Protein AF-A0A6G1RT31-F1 (afdb_monomer)

Foldseek 3Di:
DDCPPPQQFWFAKPVLAIDSDVVRQVVCCVVVVHPIDTPGGDHGPDPPPPVDPPDDPQCQPPQQQDDPVLDDGRPYPPPNTRQHQQLQPVQFAPDRGARPVQCAGHGDPQFDDRRSPHGDPPFPDSNDTDD

Structure (mmCIF, N/CA/C/O backbone):
data_AF-A0A6G1RT31-F1
#
_entry.id   AF-A0A6G1RT31-F1
#
loop_
_atom_site.group_PDB
_atom_site.id
_atom_site.type_symbol
_atom_site.label_atom_id
_atom_site.label_alt_id
_atom_site.label_comp_id
_atom_site.label_asym_id
_atom_site.label_entity_id
_atom_site.label_seq_id
_atom_site.pdbx_PDB_ins_code
_atom_site.Cartn_x
_atom_site.Cartn_y
_atom_site.Cartn_z
_atom_site.occupancy
_atom_site.B_iso_or_equiv
_atom_site.auth_seq_id
_atom_site.auth_comp_id
_atom_site.auth_asym_id
_atom_site.auth_atom_id
_atom_site.pdbx_PDB_model_num
ATOM 1 N N . PHE A 1 1 ? -15.216 -11.872 43.924 1.00 73.00 1 PHE A N 1
ATOM 2 C CA . PHE A 1 1 ? -16.205 -11.077 43.168 1.00 73.00 1 PHE A CA 1
ATOM 3 C C . PHE A 1 1 ? -16.145 -11.542 41.717 1.00 73.00 1 PHE A C 1
ATOM 5 O O . PHE A 1 1 ? -15.080 -11.439 41.122 1.00 73.00 1 PHE A O 1
ATOM 12 N N . THR A 1 2 ? -17.202 -12.152 41.177 1.00 80.31 2 THR A N 1
ATOM 13 C CA . THR A 1 2 ? -17.215 -12.710 39.810 1.00 80.31 2 THR A CA 1
ATOM 14 C C . THR A 1 2 ? -18.347 -12.086 39.003 1.00 80.31 2 THR A C 1
ATOM 16 O O . THR A 1 2 ? -19.475 -11.996 39.474 1.00 80.31 2 THR A O 1
ATOM 19 N N . CYS A 1 3 ? -18.052 -11.659 37.776 1.00 85.44 3 CYS A N 1
ATOM 20 C CA . CYS A 1 3 ? -19.005 -10.949 36.916 1.00 85.44 3 CYS A CA 1
ATOM 21 C C . CYS A 1 3 ? -19.676 -11.854 35.868 1.00 85.44 3 CYS A C 1
ATOM 23 O O . CYS A 1 3 ? -20.333 -11.360 34.957 1.00 85.44 3 CYS A O 1
ATOM 25 N N . LEU A 1 4 ? -19.537 -13.181 36.003 1.00 81.25 4 LEU A N 1
ATOM 26 C CA . LEU A 1 4 ? -20.050 -14.181 35.054 1.00 81.25 4 LEU A CA 1
ATOM 27 C C . LEU A 1 4 ? -21.584 -14.215 34.964 1.00 81.25 4 LEU A C 1
ATOM 29 O O . LEU A 1 4 ? -22.120 -14.526 33.908 1.00 81.25 4 LEU A O 1
ATOM 33 N N . ALA A 1 5 ? -22.281 -13.886 36.054 1.00 84.88 5 ALA A N 1
ATOM 34 C CA . ALA A 1 5 ? -23.744 -13.838 36.103 1.00 84.88 5 ALA A CA 1
ATOM 35 C C . ALA A 1 5 ? -24.324 -12.467 35.696 1.00 84.88 5 ALA A C 1
ATOM 37 O O . ALA A 1 5 ? -25.540 -12.290 35.701 1.00 84.88 5 ALA A O 1
ATOM 38 N N . VAL A 1 6 ? -23.473 -11.484 35.374 1.00 86.81 6 VAL A N 1
ATOM 39 C CA . VAL A 1 6 ? -23.907 -10.130 35.012 1.00 86.81 6 VAL A CA 1
ATOM 40 C C . VAL A 1 6 ? -24.105 -10.045 33.494 1.00 86.81 6 VAL A C 1
ATOM 42 O O . VAL A 1 6 ? -23.198 -10.433 32.748 1.00 86.81 6 VAL A O 1
ATOM 45 N N . PRO A 1 7 ? -25.249 -9.517 33.010 1.00 87.25 7 PRO A N 1
ATOM 46 C CA . PRO A 1 7 ? -25.499 -9.326 31.584 1.00 87.25 7 PRO A CA 1
ATOM 47 C C . PRO A 1 7 ? -24.364 -8.570 30.883 1.00 87.25 7 PRO A C 1
ATOM 49 O O . PRO A 1 7 ? -23.789 -7.629 31.435 1.00 87.25 7 PRO A O 1
ATOM 52 N N . ARG A 1 8 ? -24.041 -8.983 29.652 1.00 87.69 8 ARG A N 1
ATOM 53 C CA . ARG A 1 8 ? -22.991 -8.377 28.817 1.00 87.69 8 ARG A CA 1
ATOM 54 C C . ARG A 1 8 ? -23.464 -7.059 28.199 1.00 87.69 8 ARG A C 1
ATOM 56 O O . ARG A 1 8 ? -23.673 -6.980 26.993 1.00 87.69 8 ARG A O 1
ATOM 63 N N . ASN A 1 9 ? -23.639 -6.046 29.040 1.00 92.69 9 ASN A N 1
ATOM 64 C CA . ASN A 1 9 ? -23.974 -4.691 28.619 1.00 92.69 9 ASN A CA 1
ATOM 65 C C . ASN A 1 9 ? -22.685 -3.865 28.536 1.00 92.69 9 ASN A C 1
ATOM 67 O O . ASN A 1 9 ? -22.225 -3.390 29.576 1.00 92.69 9 ASN A O 1
ATOM 71 N N . PRO A 1 10 ? -22.076 -3.721 27.346 1.00 92.25 10 PRO A N 1
ATOM 72 C CA . PRO A 1 10 ? -20.773 -3.090 27.215 1.00 92.25 10 PRO A CA 1
ATOM 73 C C . PRO A 1 10 ? -20.816 -1.627 27.652 1.00 92.25 10 PRO A C 1
ATOM 75 O O . PRO A 1 10 ? -21.781 -0.917 27.365 1.00 92.25 10 PRO A O 1
ATOM 78 N N . VAL A 1 11 ? -19.757 -1.181 28.321 1.00 93.69 11 VAL A N 1
ATOM 79 C CA . VAL A 1 11 ? -19.603 0.199 28.797 1.00 93.69 11 VAL A CA 1
ATOM 80 C C . VAL A 1 11 ? -18.212 0.728 28.478 1.00 93.69 11 VAL A C 1
ATOM 82 O O . VAL A 1 11 ? -17.227 -0.012 28.500 1.00 93.69 11 VAL A O 1
ATOM 85 N N . CYS A 1 12 ? -18.126 2.021 28.201 1.00 93.19 12 CYS A N 1
ATOM 86 C CA . CYS A 1 12 ? -16.878 2.722 27.976 1.00 93.19 12 CYS A CA 1
ATOM 87 C C . CYS A 1 12 ? -16.338 3.262 29.297 1.00 93.19 12 CYS A C 1
ATOM 89 O O . CYS A 1 12 ? -17.036 4.024 29.967 1.00 93.19 12 CYS A O 1
ATOM 91 N N . GLY A 1 13 ? -15.115 2.885 29.663 1.00 92.62 13 GLY A N 1
ATOM 92 C CA . GLY A 1 13 ? -14.406 3.439 30.809 1.00 92.62 13 GLY A CA 1
ATOM 93 C C . GLY A 1 13 ? -13.763 4.794 30.511 1.00 92.62 13 GLY A C 1
ATOM 94 O O . GLY A 1 13 ? -13.476 5.137 29.364 1.00 92.62 13 GLY A O 1
ATOM 95 N N . SER A 1 14 ? -13.495 5.553 31.570 1.00 91.75 14 SER A N 1
ATOM 96 C CA . SER A 1 14 ? -12.763 6.826 31.537 1.00 91.75 14 SER A CA 1
ATOM 97 C C . SER A 1 14 ? -11.315 6.703 31.065 1.00 91.75 14 SER A C 1
ATOM 99 O O . SER A 1 14 ? -10.690 7.696 30.707 1.00 91.75 14 SER A O 1
ATOM 101 N N . ASP A 1 15 ? -10.784 5.486 31.050 1.00 89.81 15 ASP A N 1
ATOM 102 C CA . ASP A 1 15 ? -9.485 5.121 30.496 1.00 89.81 15 ASP A CA 1
ATOM 103 C C . ASP A 1 15 ? -9.527 4.856 28.977 1.00 89.81 15 ASP A C 1
ATOM 105 O O . ASP A 1 15 ? -8.509 4.508 28.383 1.00 89.81 15 ASP A O 1
ATOM 109 N N . GLY A 1 16 ? -10.692 5.016 28.337 1.00 89.56 16 GLY A N 1
ATOM 110 C CA . GLY A 1 16 ? -10.886 4.745 26.913 1.00 89.56 16 GLY A CA 1
ATOM 111 C C . GLY A 1 16 ? -11.003 3.255 26.578 1.00 89.56 16 GLY A C 1
ATOM 112 O O . GLY A 1 16 ? -11.048 2.896 25.399 1.00 89.56 16 GLY A O 1
ATOM 113 N N . VAL A 1 17 ? -11.081 2.379 27.586 1.00 90.19 17 VAL A N 1
ATOM 114 C CA . VAL A 1 17 ? -11.226 0.931 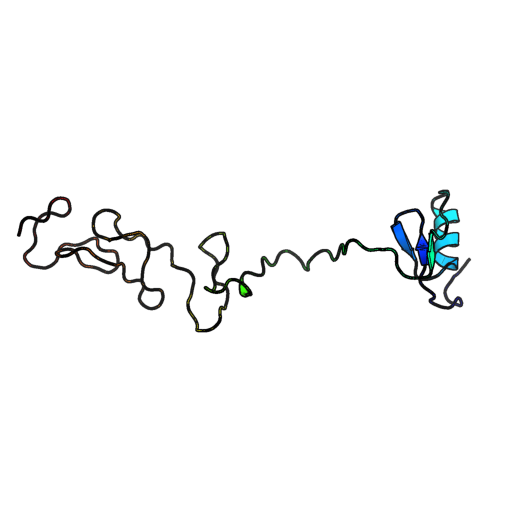27.410 1.00 90.19 17 VAL A CA 1
ATOM 115 C C . VAL A 1 17 ? -12.702 0.542 27.436 1.00 90.19 17 VAL A C 1
ATOM 117 O O . VAL A 1 17 ? -13.486 1.001 28.266 1.00 90.19 17 VAL A O 1
ATOM 120 N N . THR A 1 18 ? -13.100 -0.339 26.517 1.00 91.69 18 THR A N 1
ATOM 121 C CA . THR A 1 18 ? -14.446 -0.927 26.535 1.00 91.69 18 THR A CA 1
ATOM 122 C C . THR A 1 18 ? -14.469 -2.143 27.449 1.00 91.69 18 THR A C 1
ATOM 124 O O . THR A 1 18 ? -13.752 -3.113 27.213 1.00 91.69 18 THR A O 1
ATOM 127 N N . TYR A 1 19 ? -15.336 -2.118 28.455 1.00 90.88 19 TYR A N 1
ATOM 128 C CA . TYR A 1 19 ? -15.556 -3.221 29.382 1.00 90.88 19 TYR A CA 1
ATOM 129 C C . TYR A 1 19 ? -16.805 -4.007 28.994 1.00 90.88 19 TYR A C 1
ATOM 131 O O . TYR A 1 19 ? -17.820 -3.428 28.611 1.00 90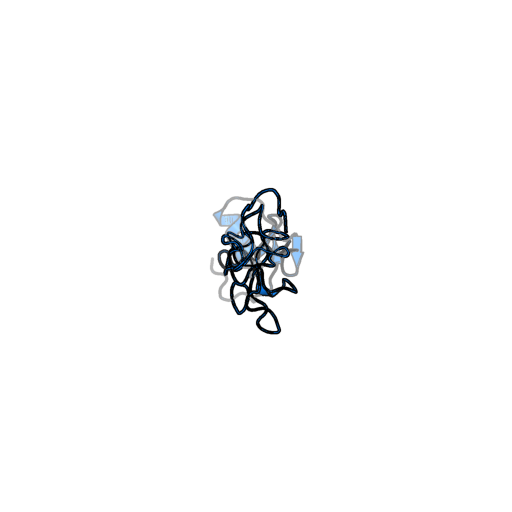.88 19 TYR A O 1
ATOM 139 N N . THR A 1 20 ? -16.752 -5.334 29.138 1.00 91.62 20 THR A N 1
ATOM 140 C CA . THR A 1 20 ? -17.856 -6.254 28.801 1.00 91.62 20 THR A CA 1
ATOM 141 C C . THR A 1 20 ? -19.144 -5.946 29.568 1.00 91.62 20 THR A C 1
ATOM 143 O O . THR A 1 20 ? -20.238 -6.185 29.057 1.00 91.62 20 THR A O 1
ATOM 146 N N . ASN A 1 21 ? -19.014 -5.454 30.802 1.00 90.94 21 ASN A N 1
ATOM 147 C CA . ASN A 1 21 ? -20.105 -4.955 31.629 1.00 90.94 21 ASN A CA 1
ATOM 148 C C . ASN A 1 21 ? -19.575 -4.044 32.750 1.00 90.94 21 ASN A C 1
ATOM 150 O O . ASN A 1 21 ? -18.374 -4.001 33.028 1.00 90.94 21 ASN A O 1
ATOM 154 N N . GLU A 1 22 ? -20.480 -3.333 33.428 1.00 92.12 22 GLU A N 1
ATOM 155 C CA . GLU A 1 22 ? -20.132 -2.443 34.546 1.00 92.12 22 GLU A CA 1
ATOM 156 C C . GLU A 1 22 ? -19.490 -3.188 35.735 1.00 92.12 22 GLU A C 1
ATOM 158 O O . GLU A 1 22 ? -18.691 -2.612 36.476 1.00 92.12 22 GLU A O 1
ATOM 163 N N . CYS A 1 23 ? -19.788 -4.481 35.914 1.00 93.00 23 CYS A N 1
ATOM 164 C CA . CYS A 1 23 ? -19.161 -5.290 36.960 1.00 93.00 23 CYS A CA 1
ATOM 165 C C . CYS A 1 23 ? -17.659 -5.476 36.700 1.00 93.00 23 CYS A C 1
ATOM 167 O O . CYS A 1 23 ? -16.864 -5.271 37.616 1.00 93.00 23 CYS A O 1
ATOM 169 N N . GLU A 1 24 ? -17.255 -5.796 35.466 1.00 93.44 24 GLU A N 1
ATOM 170 C CA . GLU A 1 24 ? -15.841 -5.932 35.080 1.00 93.44 24 GLU A CA 1
ATOM 171 C C . GLU A 1 24 ? -15.086 -4.600 35.209 1.00 93.44 24 GLU A C 1
ATOM 173 O O . GLU A 1 24 ? -13.935 -4.574 35.653 1.00 93.44 24 GLU A O 1
ATOM 178 N N . LEU A 1 25 ? -15.750 -3.478 34.910 1.00 92.62 25 LEU A N 1
ATOM 179 C CA . LEU A 1 25 ? -15.192 -2.143 35.135 1.00 92.62 25 LEU A CA 1
ATOM 180 C C . LEU A 1 25 ? -14.913 -1.901 36.627 1.00 92.62 25 LEU A C 1
ATOM 182 O O . LEU A 1 25 ? -13.798 -1.536 37.001 1.00 92.62 25 LEU A O 1
ATOM 186 N N . LYS A 1 26 ? -15.890 -2.171 37.505 1.00 91.25 26 LYS A N 1
ATOM 187 C CA . LYS A 1 26 ? -15.732 -2.033 38.968 1.00 91.25 26 LYS A CA 1
ATOM 188 C C . LYS A 1 26 ? -14.693 -2.997 39.540 1.00 91.25 26 LYS A C 1
ATOM 190 O O . LYS A 1 26 ? -13.948 -2.628 40.448 1.00 91.25 26 LYS A O 1
ATOM 195 N N . LYS A 1 27 ? -14.618 -4.215 39.005 1.00 92.81 27 LYS A N 1
ATOM 196 C CA . LYS A 1 27 ? -13.594 -5.196 39.369 1.00 92.81 27 LYS A CA 1
ATOM 197 C C . LYS A 1 27 ? -12.201 -4.666 39.028 1.00 92.81 27 LYS A C 1
ATOM 199 O O . LYS A 1 27 ? -11.343 -4.629 39.903 1.00 92.81 27 LYS A O 1
ATOM 204 N N . THR A 1 28 ? -12.015 -4.153 37.813 1.00 91.50 28 THR A N 1
ATOM 205 C CA . THR A 1 28 ? -10.737 -3.584 37.358 1.00 91.50 28 THR A CA 1
ATOM 206 C C . THR A 1 28 ? -10.351 -2.341 38.160 1.00 91.50 28 THR A C 1
ATOM 208 O O . THR A 1 28 ? -9.194 -2.203 38.551 1.00 91.50 28 THR A O 1
ATOM 211 N N . ARG A 1 29 ? -11.323 -1.473 38.480 1.00 93.38 29 ARG A N 1
ATOM 212 C CA . ARG A 1 29 ? -11.156 -0.323 39.387 1.00 93.38 29 ARG A CA 1
ATOM 213 C C . ARG A 1 29 ? -10.564 -0.752 40.734 1.00 93.38 29 ARG A C 1
ATOM 215 O O . ARG A 1 29 ? -9.633 -0.127 41.235 1.00 93.38 29 ARG A O 1
ATOM 222 N N . CYS A 1 30 ? -11.090 -1.841 41.298 1.00 92.00 30 CYS A N 1
ATOM 223 C CA . CYS A 1 30 ? -10.629 -2.406 42.563 1.00 92.00 30 CYS A CA 1
ATOM 224 C C . C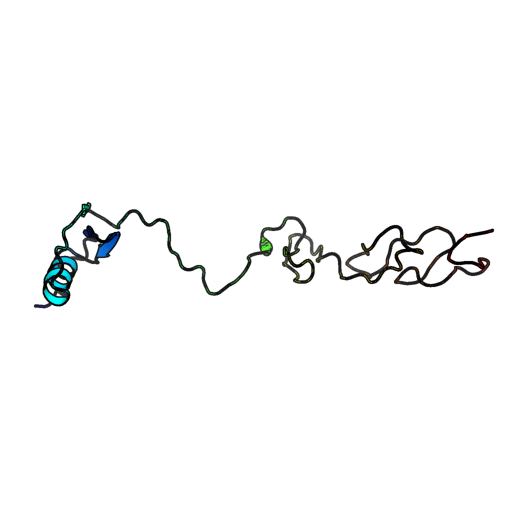YS A 1 30 ? -9.231 -3.043 42.443 1.00 92.00 30 CYS A C 1
ATOM 226 O O . CYS A 1 30 ? -8.356 -2.756 43.257 1.00 92.00 30 CYS A O 1
ATOM 228 N N . GLU A 1 31 ? -9.000 -3.859 41.409 1.00 92.25 31 GLU A N 1
ATOM 229 C CA . GLU A 1 31 ? -7.741 -4.588 41.195 1.00 92.25 31 GLU A CA 1
ATOM 230 C C . GLU A 1 31 ? -6.563 -3.655 40.881 1.00 92.25 31 GLU A C 1
ATOM 232 O O . GLU A 1 31 ? -5.483 -3.812 41.448 1.00 92.25 31 GLU A O 1
ATOM 237 N N . LYS A 1 32 ? -6.772 -2.651 40.020 1.00 90.88 32 LYS A N 1
ATOM 238 C CA . LYS A 1 32 ? -5.732 -1.691 39.614 1.00 90.88 32 LYS A CA 1
ATOM 239 C C . LYS A 1 32 ? -5.568 -0.507 40.569 1.00 90.88 32 LYS A C 1
ATOM 241 O O . LYS A 1 32 ? -4.667 0.299 40.360 1.00 90.88 32 LYS A O 1
ATOM 246 N N . ARG A 1 33 ? -6.420 -0.382 41.597 1.00 90.56 33 ARG A N 1
ATOM 247 C CA . ARG A 1 33 ? -6.465 0.775 42.518 1.00 90.56 33 ARG A CA 1
ATOM 248 C C . ARG A 1 33 ? -6.487 2.122 41.779 1.00 90.56 33 ARG A C 1
ATOM 250 O O . ARG A 1 33 ? -5.840 3.079 42.193 1.00 90.56 33 ARG A O 1
ATOM 257 N N . GLN A 1 34 ? -7.219 2.175 40.671 1.00 90.25 34 GLN A N 1
ATOM 258 C CA . GLN A 1 34 ? -7.332 3.349 39.808 1.00 90.25 34 GLN A CA 1
ATOM 259 C C . GLN A 1 34 ? -8.748 3.914 39.901 1.00 90.25 34 GLN A C 1
ATOM 261 O O . GLN A 1 34 ? -9.704 3.150 40.046 1.00 90.25 34 GLN A O 1
ATOM 266 N N . ASP A 1 35 ? -8.905 5.235 39.797 1.00 92.00 35 ASP A N 1
ATOM 267 C CA . ASP A 1 35 ? -10.235 5.833 39.699 1.00 92.00 35 ASP A CA 1
ATOM 268 C C . ASP A 1 35 ? -10.767 5.686 38.269 1.00 92.00 35 ASP A C 1
ATOM 270 O O . ASP A 1 35 ? -10.339 6.372 37.343 1.00 92.00 35 ASP A O 1
ATOM 274 N N . LEU A 1 36 ? -11.639 4.694 38.092 1.00 92.12 36 LEU A N 1
ATOM 275 C CA . LEU A 1 36 ? -12.137 4.242 36.800 1.00 92.12 36 LEU A CA 1
ATOM 276 C C . LEU A 1 36 ? -13.665 4.239 36.850 1.00 92.12 36 LEU A C 1
ATOM 278 O O . LEU A 1 36 ? -14.264 3.583 37.710 1.00 92.12 36 LEU A O 1
ATOM 282 N N . TYR A 1 37 ? -14.291 5.013 35.966 1.00 93.06 37 TYR A N 1
ATOM 283 C CA . TYR A 1 37 ? -15.741 5.215 35.921 1.00 93.06 37 TYR A CA 1
ATOM 284 C C . TYR A 1 37 ? -16.277 5.060 34.496 1.00 93.06 37 TYR A C 1
ATOM 286 O O . TYR A 1 37 ? -15.524 5.117 33.528 1.00 93.06 37 TYR A O 1
ATOM 294 N N . VAL A 1 38 ? -17.585 4.828 34.366 1.00 93.69 38 VAL A N 1
ATOM 295 C CA . VAL A 1 38 ? -18.248 4.719 33.059 1.00 93.69 38 VAL A CA 1
ATOM 296 C C . VAL A 1 38 ? -18.386 6.113 32.448 1.00 93.69 38 VAL A C 1
ATOM 298 O O . VAL A 1 38 ? -19.048 6.976 33.017 1.00 93.69 38 VAL A O 1
ATOM 301 N N . THR A 1 39 ? -17.795 6.320 31.277 1.00 93.56 39 THR A N 1
ATOM 302 C CA . THR A 1 39 ? -17.925 7.547 30.480 1.00 93.56 39 THR A CA 1
ATOM 303 C C . THR A 1 39 ? -19.107 7.484 29.515 1.00 93.56 39 THR A C 1
ATOM 305 O O . THR A 1 39 ? -19.779 8.489 29.313 1.00 93.56 39 THR A O 1
ATOM 308 N N . SER A 1 40 ? -19.393 6.318 28.927 1.00 92.38 40 SER A N 1
ATOM 309 C CA . SER A 1 40 ? -20.546 6.127 28.035 1.00 92.38 40 SER A CA 1
ATOM 310 C C . SER A 1 40 ? -21.100 4.710 28.132 1.00 92.38 40 SER A C 1
ATOM 312 O O . SER A 1 40 ? -20.350 3.753 28.315 1.00 92.38 40 SER A O 1
ATOM 314 N N . GLN A 1 41 ? -22.414 4.571 27.955 1.00 91.94 41 GLN A N 1
ATOM 315 C CA . GLN A 1 41 ? -23.049 3.280 27.680 1.00 91.94 41 GLN A CA 1
ATOM 316 C C . GLN A 1 41 ? -22.644 2.816 26.271 1.00 91.94 41 GLN A C 1
ATOM 318 O O . GLN A 1 41 ? -22.588 3.631 25.347 1.00 91.94 41 GLN A O 1
ATOM 323 N N . GLY A 1 42 ? -22.350 1.528 26.100 1.00 89.00 42 GLY A N 1
ATOM 324 C CA . GLY A 1 42 ? -21.810 0.974 24.858 1.00 89.00 42 GLY A CA 1
ATOM 325 C C . GLY A 1 42 ? -20.280 0.972 24.797 1.00 89.00 42 GLY A C 1
ATOM 326 O O . GLY A 1 42 ? -19.591 1.332 25.749 1.00 89.00 42 GLY A O 1
ATOM 327 N N . ALA A 1 43 ? -19.734 0.538 23.661 1.00 86.88 43 ALA A N 1
ATOM 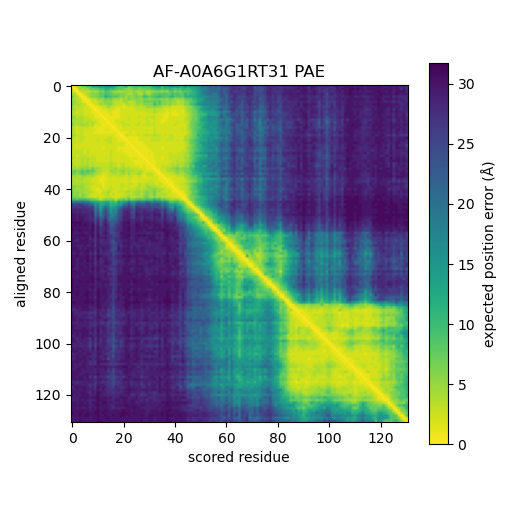328 C CA . ALA A 1 43 ? -18.293 0.553 23.442 1.00 86.88 43 ALA A CA 1
ATOM 329 C C . ALA A 1 43 ? -17.746 1.987 23.425 1.00 86.88 43 ALA A C 1
ATOM 331 O O . ALA A 1 43 ? -18.410 2.909 22.946 1.00 86.88 43 ALA A O 1
ATOM 332 N N . CYS A 1 44 ? -16.520 2.174 23.918 1.00 87.25 44 CYS A N 1
ATOM 333 C CA . CYS A 1 44 ? -15.813 3.434 23.729 1.00 87.25 44 CYS A CA 1
ATOM 334 C C . CYS A 1 44 ? -15.741 3.779 22.248 1.00 87.25 44 CYS A C 1
ATOM 336 O O . CYS A 1 44 ? -15.719 2.892 21.389 1.00 87.25 44 CYS A O 1
ATOM 338 N N . ARG A 1 45 ? -15.660 5.081 21.950 1.00 81.75 45 ARG A N 1
ATOM 339 C CA . ARG A 1 45 ? -15.320 5.555 20.611 1.00 81.75 45 ARG A CA 1
ATOM 340 C C . ARG A 1 45 ? -13.904 5.084 20.305 1.00 81.75 45 ARG A C 1
ATOM 342 O O . ARG A 1 45 ? -12.931 5.784 20.554 1.00 81.75 45 ARG A O 1
ATOM 349 N N . ALA A 1 46 ? -13.801 3.876 19.777 1.00 63.47 46 ALA A N 1
ATOM 350 C CA . ALA A 1 46 ? -12.579 3.402 19.195 1.00 63.47 46 ALA A CA 1
ATOM 351 C C . ALA A 1 46 ? -12.303 4.336 18.010 1.00 63.47 46 ALA A C 1
ATOM 353 O O . ALA A 1 46 ? -12.992 4.280 16.990 1.00 63.47 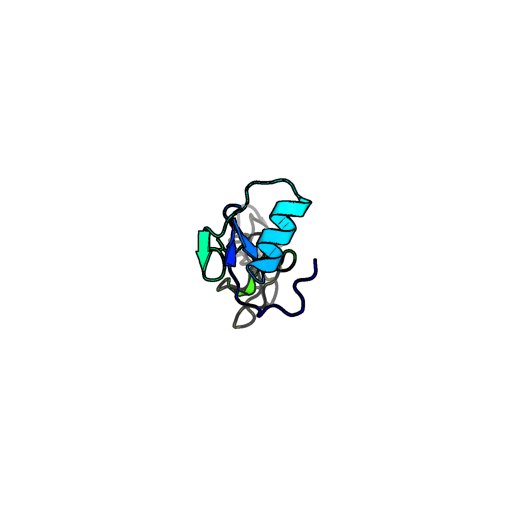46 ALA A O 1
ATOM 354 N N . LEU A 1 47 ? -11.259 5.167 18.106 1.00 55.25 47 LEU A N 1
ATOM 355 C CA . LEU A 1 47 ? -10.348 5.161 16.970 1.00 55.25 47 LEU A CA 1
ATOM 356 C C . LEU A 1 47 ? -10.007 3.691 16.813 1.00 55.25 47 LEU A C 1
ATOM 358 O O . LEU A 1 47 ? -9.417 3.120 17.726 1.00 55.25 47 LEU A O 1
ATOM 362 N N . ALA A 1 48 ? -10.527 3.067 15.763 1.00 46.19 48 ALA A N 1
ATOM 363 C CA . ALA A 1 48 ? -10.378 1.652 15.515 1.00 46.19 48 ALA A CA 1
ATOM 364 C C . ALA A 1 48 ? -8.885 1.301 15.521 1.00 46.19 48 ALA A C 1
ATOM 366 O O . ALA A 1 48 ? -8.221 1.312 14.495 1.00 46.19 48 ALA A O 1
ATOM 367 N N . THR A 1 49 ? -8.355 0.954 16.692 1.00 42.44 49 THR A N 1
ATOM 368 C CA . THR A 1 49 ? -7.186 0.101 16.820 1.00 42.44 49 THR A CA 1
ATOM 369 C C . THR A 1 49 ? -7.710 -1.322 16.699 1.00 42.44 49 THR A C 1
ATOM 371 O O . THR A 1 49 ? -7.556 -2.163 17.577 1.00 42.44 49 THR A O 1
ATOM 374 N N . THR A 1 50 ? -8.340 -1.608 15.557 1.00 43.62 50 THR A N 1
ATOM 375 C CA . THR A 1 50 ? -7.968 -2.832 14.876 1.00 43.62 50 THR A CA 1
ATOM 376 C C . THR A 1 50 ? -6.467 -2.688 14.687 1.00 43.62 50 THR A C 1
ATOM 378 O O . THR A 1 50 ? -6.026 -1.918 13.835 1.00 43.62 50 THR A O 1
ATOM 381 N N . LEU A 1 51 ? -5.664 -3.359 15.513 1.00 43.16 51 LEU A N 1
ATOM 382 C CA . LEU A 1 51 ? -4.397 -3.835 14.983 1.00 43.16 51 LEU A CA 1
ATOM 383 C C . LEU A 1 51 ? -4.772 -4.494 13.648 1.00 43.16 51 LEU A C 1
ATOM 385 O O . LEU A 1 51 ? -5.614 -5.401 13.658 1.00 43.16 51 LEU A O 1
ATOM 389 N N . PRO A 1 52 ? -4.273 -3.993 12.504 1.00 49.09 52 PRO A N 1
ATOM 390 C CA . PRO A 1 52 ? -4.407 -4.724 11.260 1.00 49.09 52 PRO A CA 1
ATOM 391 C C . PRO A 1 52 ? -3.920 -6.152 11.534 1.00 49.09 52 PRO A C 1
ATOM 393 O O . PRO A 1 52 ? -2.977 -6.313 12.324 1.00 49.09 52 PRO A O 1
ATOM 396 N N . PRO A 1 53 ? -4.524 -7.196 10.938 1.00 51.50 53 PRO A N 1
ATOM 397 C CA . PRO A 1 53 ? -3.872 -8.496 10.950 1.00 51.50 53 PRO A CA 1
ATOM 398 C C . PRO A 1 53 ? -2.448 -8.250 10.447 1.00 51.50 53 PRO A C 1
ATOM 400 O O . PRO A 1 53 ? -2.275 -7.507 9.480 1.00 51.50 53 PRO A O 1
ATOM 403 N N . LEU A 1 54 ? -1.466 -8.748 11.201 1.00 43.78 54 LEU A N 1
ATOM 404 C CA . LEU A 1 54 ? -0.031 -8.714 10.914 1.00 43.78 54 LEU A CA 1
ATOM 405 C C . LEU A 1 54 ? 0.265 -8.284 9.472 1.00 43.78 54 LEU A C 1
ATOM 407 O O . LEU A 1 54 ? 0.015 -9.068 8.566 1.00 43.78 54 LEU A O 1
ATOM 411 N N . LEU A 1 55 ? 0.742 -7.048 9.286 1.00 51.03 55 LEU A N 1
ATOM 412 C CA . LEU A 1 55 ? 1.401 -6.561 8.068 1.00 51.03 55 LEU A CA 1
ATOM 413 C C . LEU A 1 55 ? 0.987 -7.287 6.779 1.00 51.03 55 LEU A C 1
ATOM 415 O O . LEU A 1 55 ? 1.743 -8.090 6.238 1.00 51.03 55 LEU A O 1
ATOM 419 N N . VAL A 1 56 ? -0.173 -6.953 6.229 1.00 46.84 56 VAL A N 1
ATOM 420 C CA . VAL A 1 56 ? -0.343 -7.107 4.786 1.00 46.84 56 VAL A CA 1
ATOM 421 C C . VAL A 1 56 ? -0.649 -5.730 4.251 1.00 46.84 56 VAL A C 1
ATOM 423 O O . VAL A 1 56 ? -1.772 -5.240 4.340 1.00 46.84 56 VAL A O 1
ATOM 426 N N . VAL A 1 57 ? 0.392 -5.070 3.742 1.00 50.41 57 VAL A N 1
ATOM 427 C CA . VAL A 1 57 ? 0.234 -3.938 2.832 1.00 50.41 57 VAL A CA 1
ATOM 428 C C . VAL A 1 57 ? -0.681 -4.449 1.721 1.00 50.41 57 VAL A C 1
ATOM 430 O O . VAL A 1 57 ? -0.288 -5.290 0.918 1.00 50.41 57 VAL A O 1
ATOM 433 N N . HIS A 1 58 ? -1.954 -4.061 1.758 1.00 54.00 58 HIS A N 1
ATOM 434 C CA . HIS A 1 58 ? -2.978 -4.617 0.880 1.00 54.00 58 HIS A CA 1
ATOM 435 C C . HIS A 1 58 ? -2.874 -3.923 -0.483 1.00 54.00 58 HIS A C 1
ATOM 437 O O . HIS A 1 58 ? -3.691 -3.082 -0.850 1.00 54.00 58 HIS A O 1
ATOM 443 N N . CYS A 1 59 ? -1.815 -4.255 -1.223 1.00 54.50 59 CYS A N 1
ATOM 444 C CA . CYS A 1 59 ? -1.531 -3.752 -2.569 1.00 54.50 59 CYS A CA 1
ATOM 445 C C . CYS A 1 59 ? -2.569 -4.199 -3.607 1.00 54.50 59 CYS A C 1
ATOM 447 O O . CYS A 1 59 ? -2.575 -3.748 -4.744 1.00 54.50 59 CYS A O 1
ATOM 449 N N . SER A 1 60 ? -3.464 -5.106 -3.229 1.00 57.22 60 SER A N 1
ATOM 450 C CA . SER A 1 60 ? -4.605 -5.588 -4.013 1.00 57.22 60 SER A CA 1
ATOM 451 C C . SER A 1 60 ? -5.646 -4.506 -4.312 1.00 57.22 60 SER A C 1
ATOM 453 O O . SER A 1 60 ? -6.600 -4.780 -5.031 1.00 57.22 60 SER A O 1
ATOM 455 N N . GLN A 1 61 ? -5.485 -3.285 -3.787 1.00 56.78 61 GLN A N 1
ATOM 456 C CA . GLN A 1 61 ? -6.334 -2.138 -4.140 1.00 56.78 61 GLN A CA 1
ATOM 457 C C . GLN A 1 61 ? -5.639 -1.152 -5.083 1.00 56.78 61 GLN A C 1
ATOM 459 O O . GLN A 1 61 ? -6.246 -0.167 -5.506 1.00 56.78 61 GLN A O 1
ATOM 464 N N . THR A 1 62 ? -4.374 -1.396 -5.436 1.00 52.81 62 THR A N 1
ATOM 465 C CA . THR A 1 62 ? -3.702 -0.597 -6.453 1.00 52.81 62 THR A CA 1
ATOM 466 C C . THR A 1 62 ? -4.264 -0.996 -7.815 1.00 52.81 62 THR A C 1
ATOM 468 O O . THR A 1 62 ? -4.173 -2.156 -8.212 1.00 52.81 62 THR A O 1
ATOM 471 N N . ILE A 1 63 ? -4.822 -0.025 -8.545 1.00 52.59 63 ILE A N 1
ATOM 472 C CA . ILE A 1 63 ? -5.464 -0.202 -9.865 1.00 52.59 63 ILE A CA 1
ATOM 473 C C . ILE A 1 63 ? -4.586 -0.970 -10.874 1.00 52.59 63 ILE A C 1
ATOM 475 O O . ILE A 1 63 ? -5.112 -1.613 -11.775 1.00 52.59 63 ILE A O 1
ATOM 479 N N . TYR A 1 64 ? -3.263 -0.950 -10.688 1.00 52.03 64 TYR A N 1
ATOM 480 C CA . TYR A 1 64 ? -2.272 -1.575 -11.568 1.00 52.03 64 TYR A CA 1
ATOM 481 C C . TYR A 1 64 ? -1.522 -2.768 -10.943 1.00 52.03 64 TYR A C 1
ATOM 483 O O . TYR A 1 64 ? -0.481 -3.157 -11.457 1.00 52.03 64 TYR A O 1
ATOM 491 N N . GLY A 1 65 ? -1.989 -3.330 -9.820 1.00 55.78 65 GLY A N 1
ATOM 492 C CA . GLY A 1 65 ? -1.431 -4.580 -9.282 1.00 55.78 65 GLY A CA 1
ATOM 493 C C . GLY A 1 65 ? 0.002 -4.492 -8.730 1.00 55.78 65 GLY A C 1
ATOM 494 O O . GLY A 1 65 ? 0.723 -5.489 -8.753 1.00 55.78 65 GLY A O 1
ATOM 495 N N . CYS A 1 66 ? 0.432 -3.323 -8.233 1.00 66.19 66 CYS A N 1
ATOM 496 C CA . CYS A 1 66 ? 1.785 -3.144 -7.699 1.00 66.19 66 CYS A CA 1
ATOM 497 C C . CYS A 1 66 ? 1.830 -2.458 -6.328 1.00 66.19 66 CYS A C 1
ATOM 499 O O . CYS A 1 66 ? 1.065 -1.529 -6.049 1.00 66.19 66 CYS A O 1
ATOM 501 N N . CYS A 1 67 ? 2.723 -2.945 -5.467 1.00 65.50 67 CYS A N 1
ATOM 502 C CA . CYS A 1 67 ? 3.017 -2.362 -4.163 1.00 65.50 67 CYS A CA 1
ATOM 503 C C . CYS A 1 67 ? 3.973 -1.148 -4.270 1.00 65.50 67 CYS A C 1
ATOM 505 O O . CYS A 1 67 ? 4.721 -1.046 -5.245 1.00 65.50 67 CYS A O 1
ATOM 507 N N . PRO A 1 68 ? 3.997 -0.224 -3.285 1.00 58.94 68 PRO A N 1
ATOM 508 C CA . PRO A 1 68 ? 4.853 0.975 -3.313 1.00 58.94 68 PRO A CA 1
ATOM 509 C C . PRO A 1 68 ? 6.369 0.692 -3.338 1.00 58.94 68 PRO A C 1
ATOM 511 O O . PRO A 1 68 ? 7.150 1.593 -3.630 1.00 58.94 68 PRO A O 1
ATOM 514 N N . ASP A 1 69 ? 6.794 -0.541 -3.061 1.00 54.94 69 ASP A N 1
ATOM 515 C CA . ASP A 1 69 ? 8.167 -1.047 -3.206 1.00 54.94 69 ASP A CA 1
ATOM 516 C C . ASP A 1 69 ? 8.546 -1.434 -4.648 1.00 54.94 69 ASP A C 1
ATOM 518 O O . ASP A 1 69 ? 9.700 -1.771 -4.905 1.00 54.94 69 ASP A O 1
ATOM 522 N N . ASN A 1 70 ? 7.606 -1.368 -5.598 1.00 56.00 70 ASN A N 1
ATOM 523 C CA . ASN A 1 70 ? 7.828 -1.623 -7.026 1.00 56.00 70 ASN A CA 1
ATOM 524 C C . ASN A 1 70 ? 8.371 -3.035 -7.352 1.00 56.00 70 ASN A C 1
ATOM 526 O O . ASN A 1 70 ? 8.919 -3.260 -8.430 1.00 56.00 70 ASN A O 1
ATOM 530 N N . MET A 1 71 ? 8.251 -3.978 -6.411 1.00 54.06 71 MET A N 1
ATOM 531 C CA . MET A 1 71 ? 8.825 -5.323 -6.507 1.00 54.06 71 MET A CA 1
ATOM 532 C C . MET A 1 71 ? 7.801 -6.418 -6.170 1.00 54.06 71 MET A C 1
ATOM 534 O O . MET A 1 71 ? 7.880 -7.520 -6.712 1.00 54.06 71 MET A O 1
ATOM 538 N N . THR A 1 72 ? 6.810 -6.119 -5.327 1.00 56.19 72 THR A N 1
ATOM 539 C CA . THR A 1 72 ? 5.812 -7.099 -4.878 1.00 56.19 72 THR A CA 1
ATOM 540 C C . THR A 1 72 ? 4.534 -7.062 -5.727 1.00 56.19 72 THR A C 1
ATOM 542 O O . THR A 1 72 ? 3.840 -6.044 -5.792 1.00 56.19 72 THR A O 1
ATOM 545 N N . LEU A 1 73 ? 4.208 -8.199 -6.359 1.00 55.12 73 LEU A N 1
ATOM 546 C CA . LEU A 1 73 ? 2.993 -8.406 -7.157 1.00 55.12 73 LEU A CA 1
ATOM 547 C C . LEU A 1 73 ? 1.744 -8.336 -6.273 1.00 55.12 73 LEU A C 1
ATOM 549 O O . LEU A 1 73 ? 1.593 -9.126 -5.340 1.00 55.12 73 LEU A O 1
ATOM 553 N N . ALA A 1 74 ? 0.808 -7.458 -6.611 1.00 55.47 74 ALA A N 1
ATOM 554 C CA . ALA A 1 74 ? -0.549 -7.540 -6.101 1.00 55.47 74 ALA A CA 1
ATOM 555 C C . ALA A 1 74 ? -1.421 -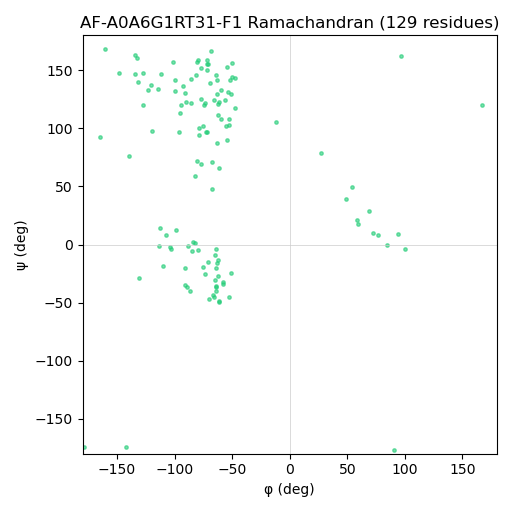8.181 -7.178 1.00 55.47 74 ALA A C 1
ATOM 557 O O . ALA A 1 74 ? -1.333 -7.785 -8.336 1.00 55.47 74 ALA A O 1
ATOM 558 N N . LEU A 1 75 ? -2.248 -9.169 -6.834 1.00 57.44 75 LEU A N 1
ATOM 559 C CA . LEU A 1 75 ? -3.147 -9.835 -7.785 1.00 57.44 75 LEU A CA 1
ATOM 560 C C . LEU A 1 75 ? -4.254 -8.872 -8.276 1.00 57.44 75 LEU A C 1
ATOM 562 O O . LEU A 1 75 ? -5.406 -8.977 -7.865 1.00 57.44 75 LEU A O 1
ATOM 566 N N . GLY A 1 76 ? -3.889 -7.892 -9.104 1.00 53.38 76 GLY A N 1
ATOM 567 C CA . GLY A 1 76 ? -4.771 -6.876 -9.665 1.00 53.38 76 GLY A CA 1
ATOM 568 C C . GLY A 1 76 ? -5.718 -7.435 -10.729 1.00 53.38 76 GLY A C 1
ATOM 569 O O . GLY A 1 76 ? -5.475 -8.481 -11.339 1.00 53.38 76 GLY A O 1
ATOM 570 N N . VAL A 1 77 ? -6.816 -6.714 -10.965 1.00 44.78 77 VAL A N 1
ATOM 571 C CA . VAL A 1 77 ? -7.817 -7.052 -11.986 1.00 44.78 77 VAL A CA 1
ATOM 572 C C . VAL A 1 77 ? -7.183 -7.032 -13.385 1.00 44.78 77 VAL A C 1
ATOM 574 O O . VAL A 1 77 ? -6.619 -6.029 -13.806 1.00 44.78 77 VAL A O 1
ATOM 577 N N . GLY A 1 78 ? -7.256 -8.155 -14.107 1.00 52.47 78 GLY A N 1
ATOM 578 C CA . GLY A 1 78 ? -6.743 -8.278 -15.481 1.00 52.47 78 GLY A CA 1
ATOM 579 C C . GLY A 1 78 ? -5.317 -8.825 -15.637 1.00 52.47 78 GLY A C 1
ATOM 580 O O . GLY A 1 78 ? -4.806 -8.803 -16.750 1.00 52.47 78 GLY A O 1
ATOM 581 N N . ALA A 1 79 ? -4.680 -9.330 -14.570 1.00 50.09 79 ALA A N 1
ATOM 582 C CA . ALA A 1 79 ? -3.327 -9.914 -14.611 1.00 50.09 79 ALA A CA 1
ATOM 583 C C . ALA A 1 79 ? -2.213 -8.968 -15.119 1.00 50.09 79 ALA A C 1
ATOM 585 O O . ALA A 1 79 ? -1.144 -9.426 -15.522 1.00 50.09 79 ALA A O 1
ATOM 586 N N . ALA A 1 80 ? -2.422 -7.650 -15.061 1.00 50.78 80 ALA A N 1
ATOM 587 C CA . ALA A 1 80 ? -1.344 -6.685 -15.240 1.00 50.78 80 ALA A CA 1
ATOM 588 C C . ALA A 1 80 ? -0.449 -6.724 -13.987 1.00 50.78 80 ALA A C 1
ATOM 590 O O . ALA A 1 80 ? -0.802 -6.176 -12.945 1.00 50.78 80 ALA A O 1
ATOM 591 N N . GLY A 1 81 ? 0.655 -7.471 -14.057 1.00 52.81 81 GLY A N 1
ATOM 592 C CA . GLY A 1 81 ? 1.659 -7.533 -12.993 1.00 52.81 81 GLY A CA 1
ATOM 593 C C . GLY A 1 81 ? 2.428 -6.216 -12.830 1.00 52.81 81 GLY A C 1
ATOM 594 O O . GLY A 1 81 ? 2.381 -5.350 -13.705 1.00 52.81 81 GLY A O 1
ATOM 595 N N . CYS A 1 82 ? 3.162 -6.078 -11.715 1.00 58.19 82 CYS A N 1
ATOM 596 C CA . CYS A 1 82 ? 4.116 -4.982 -11.509 1.00 58.19 82 CYS A CA 1
ATOM 597 C C . CYS A 1 82 ? 5.023 -4.811 -12.739 1.00 58.19 82 CYS A C 1
ATOM 599 O O . CYS A 1 82 ? 5.459 -5.818 -13.305 1.00 58.19 82 CYS A O 1
ATOM 601 N N . PRO A 1 83 ? 5.400 -3.573 -13.107 1.00 54.25 83 PRO A N 1
ATOM 602 C CA . PRO A 1 83 ? 6.518 -3.377 -14.015 1.00 54.25 83 PRO A CA 1
ATOM 603 C C . PRO A 1 83 ? 7.748 -3.988 -13.341 1.00 54.25 83 PRO A C 1
ATOM 605 O O . PRO A 1 83 ? 8.218 -3.483 -12.322 1.00 54.25 83 PRO A O 1
ATOM 608 N N . SER A 1 84 ? 8.224 -5.124 -13.858 1.00 52.97 84 SER A N 1
ATOM 609 C CA . SER A 1 84 ? 9.414 -5.800 -13.344 1.00 52.97 84 SER A CA 1
ATOM 610 C C . SER A 1 84 ? 10.562 -4.797 -13.227 1.00 52.97 84 SER A C 1
ATOM 612 O O . SER A 1 84 ? 10.602 -3.806 -13.960 1.00 52.97 84 SER A O 1
ATOM 614 N N . THR A 1 85 ? 11.528 -5.076 -12.351 1.00 58.03 85 THR A N 1
ATOM 615 C CA . THR A 1 85 ? 12.867 -4.465 -12.338 1.00 58.03 85 THR A CA 1
ATOM 616 C C . THR A 1 85 ? 13.591 -4.780 -13.644 1.00 58.03 85 THR A C 1
ATOM 618 O O . THR A 1 85 ? 14.574 -5.519 -13.722 1.00 58.03 85 THR A O 1
ATOM 621 N N . CYS A 1 86 ? 13.058 -4.245 -14.724 1.00 65.50 86 CYS A N 1
ATOM 622 C CA . CYS A 1 86 ? 13.553 -4.435 -16.044 1.00 65.50 86 CYS A CA 1
ATOM 623 C C . CYS A 1 86 ? 14.791 -3.582 -16.129 1.00 65.50 86 CYS A C 1
ATOM 625 O O . CYS A 1 86 ? 14.767 -2.358 -16.211 1.00 65.50 86 CYS A O 1
ATOM 627 N N . GLN A 1 87 ? 15.911 -4.288 -16.025 1.00 74.06 87 GLN A N 1
ATOM 628 C CA . GLN A 1 87 ? 17.259 -3.796 -16.259 1.00 74.06 87 GLN A CA 1
ATOM 629 C C . GLN A 1 87 ? 17.420 -3.461 -17.751 1.00 74.06 87 GLN A C 1
ATOM 631 O O . GLN A 1 87 ? 18.355 -3.923 -18.402 1.00 74.06 87 GLN A O 1
ATOM 636 N N . CYS A 1 88 ? 16.456 -2.728 -18.309 1.00 79.75 88 CYS A N 1
ATOM 637 C CA . CYS A 1 88 ? 16.519 -2.166 -19.633 1.00 79.75 88 CYS A CA 1
ATOM 638 C C . CYS A 1 88 ? 17.729 -1.252 -19.665 1.00 79.75 88 CYS A C 1
ATOM 640 O O . CYS A 1 88 ? 17.941 -0.441 -18.758 1.00 79.75 88 CYS A O 1
ATOM 642 N N . ASN A 1 89 ? 18.531 -1.383 -20.708 1.00 82.06 89 ASN A N 1
ATOM 643 C CA . ASN A 1 89 ? 19.682 -0.532 -20.880 1.00 82.06 89 ASN A CA 1
ATOM 644 C C . ASN A 1 89 ? 19.197 0.925 -21.015 1.00 82.06 89 ASN A C 1
ATOM 646 O O . ASN A 1 89 ? 18.440 1.221 -21.943 1.00 82.06 89 ASN A O 1
ATOM 650 N N . PRO A 1 90 ? 19.627 1.852 -20.142 1.00 81.19 90 PRO A N 1
ATOM 651 C CA . PRO A 1 90 ? 19.145 3.234 -20.161 1.00 81.19 90 PRO A CA 1
ATOM 652 C C . PRO A 1 90 ? 19.519 3.983 -21.449 1.00 81.19 90 PRO A C 1
ATOM 654 O O . PRO A 1 90 ? 18.897 4.987 -21.786 1.00 81.19 90 PRO A O 1
ATOM 657 N N . TYR A 1 91 ? 20.526 3.505 -22.187 1.00 82.56 91 TYR A N 1
ATOM 658 C CA . TYR A 1 91 ? 20.935 4.098 -23.458 1.00 82.56 91 TYR A CA 1
ATOM 659 C C . TYR A 1 91 ? 20.132 3.543 -24.641 1.00 82.56 91 TYR A C 1
ATOM 661 O O . TYR A 1 91 ?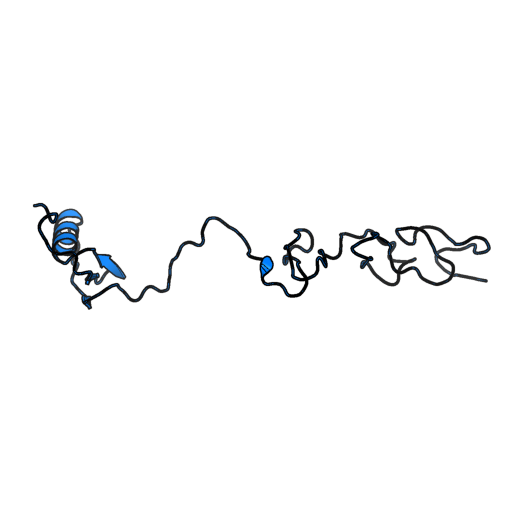 19.742 4.313 -25.523 1.00 82.56 91 TYR A O 1
ATOM 669 N N . GLY A 1 92 ? 19.863 2.233 -24.631 1.00 80.25 92 GLY A N 1
ATOM 670 C CA . GLY A 1 92 ? 19.209 1.504 -25.721 1.00 80.25 92 GLY A CA 1
ATOM 671 C C . GLY A 1 92 ? 17.685 1.422 -25.630 1.00 80.25 92 GLY A C 1
ATOM 672 O O . GLY A 1 92 ? 17.028 1.194 -26.642 1.00 80.25 92 GLY A O 1
ATOM 673 N N . SER A 1 93 ? 17.117 1.631 -24.443 1.00 83.81 93 SER A N 1
ATOM 674 C CA . SER A 1 93 ? 15.674 1.655 -24.193 1.00 83.81 93 SER A CA 1
ATOM 675 C C . SER A 1 93 ? 15.150 3.091 -24.084 1.00 83.81 93 SER A C 1
ATOM 677 O O . SER A 1 93 ? 15.892 4.021 -23.757 1.00 83.81 93 SER A O 1
ATOM 679 N N . TYR A 1 94 ? 13.856 3.286 -24.328 1.00 80.50 94 TYR A N 1
ATOM 680 C CA . TYR A 1 94 ? 13.147 4.532 -24.019 1.00 80.50 94 TYR A CA 1
ATOM 681 C C . TYR A 1 94 ? 12.945 4.744 -22.506 1.00 80.50 94 TYR A C 1
ATOM 683 O O . TYR A 1 94 ? 12.664 5.862 -22.081 1.00 80.50 94 TYR A O 1
ATOM 691 N N . GLY A 1 95 ? 13.128 3.703 -21.684 1.00 75.50 95 GLY A N 1
ATOM 692 C CA . GLY A 1 95 ? 13.051 3.786 -20.223 1.00 75.50 95 GLY A CA 1
ATOM 693 C C . GLY A 1 95 ? 13.324 2.454 -19.514 1.00 75.50 95 GLY A C 1
ATOM 694 O O . GLY A 1 95 ? 13.677 1.461 -20.147 1.00 75.50 95 GLY A O 1
ATOM 695 N N . GLY A 1 96 ? 13.149 2.427 -18.190 1.00 68.56 96 GLY A N 1
ATOM 696 C CA . GLY A 1 96 ? 13.275 1.214 -17.360 1.00 68.56 96 GLY A CA 1
ATOM 697 C C . GLY A 1 96 ? 12.025 0.326 -17.332 1.00 68.56 96 GLY A C 1
ATOM 698 O O . GLY A 1 96 ? 12.002 -0.677 -16.625 1.00 68.56 96 GLY A O 1
ATOM 699 N N . ALA A 1 97 ? 10.977 0.706 -18.066 1.00 69.62 97 ALA A N 1
ATOM 700 C CA . ALA A 1 97 ? 9.744 -0.059 -18.174 1.00 69.62 97 ALA A CA 1
ATOM 701 C C . ALA A 1 97 ? 9.858 -1.126 -19.274 1.00 69.62 97 ALA A C 1
ATOM 703 O O . ALA A 1 97 ? 10.433 -0.889 -20.339 1.00 69.62 97 ALA A O 1
ATOM 704 N N . CYS A 1 98 ? 9.271 -2.288 -19.017 1.00 75.69 98 CYS A N 1
ATOM 705 C CA . CYS A 1 98 ? 9.198 -3.416 -19.937 1.00 75.69 98 CYS A CA 1
ATOM 706 C C . CYS A 1 98 ? 7.787 -3.992 -19.952 1.00 75.69 98 CYS A C 1
ATOM 708 O O . CYS A 1 98 ? 6.994 -3.753 -19.039 1.00 75.69 98 CYS A O 1
ATOM 710 N N . ASP A 1 99 ? 7.504 -4.778 -20.980 1.00 71.88 99 ASP A N 1
ATOM 711 C CA . ASP A 1 99 ? 6.271 -5.538 -21.076 1.00 71.88 99 ASP A CA 1
ATOM 712 C C . ASP A 1 99 ? 6.176 -6.581 -19.938 1.00 71.88 99 ASP A C 1
ATOM 714 O O . ASP A 1 99 ? 7.125 -7.341 -19.727 1.00 71.88 99 ASP A O 1
ATOM 718 N N . PRO A 1 100 ? 5.059 -6.643 -19.192 1.00 65.06 100 PRO A N 1
ATOM 719 C CA . PRO A 1 100 ? 4.933 -7.510 -18.021 1.00 65.06 100 PRO A CA 1
ATOM 720 C C . PRO A 1 100 ? 4.740 -8.996 -18.365 1.00 65.06 100 PRO A C 1
ATOM 722 O O . PRO A 1 100 ? 4.968 -9.844 -17.506 1.00 65.06 100 PRO A O 1
ATOM 725 N N . ALA A 1 101 ? 4.323 -9.332 -19.591 1.00 66.38 101 ALA A N 1
ATOM 726 C CA . ALA A 1 101 ? 4.099 -10.716 -20.016 1.00 66.38 101 ALA A CA 1
ATOM 727 C C . ALA A 1 101 ? 5.356 -11.341 -20.639 1.00 66.38 101 ALA A C 1
ATOM 729 O O . ALA A 1 101 ? 5.612 -12.534 -20.484 1.00 66.38 101 ALA A O 1
ATOM 730 N N . THR A 1 102 ? 6.144 -10.533 -21.343 1.00 72.25 102 THR A N 1
ATOM 731 C CA . THR A 1 102 ? 7.316 -10.977 -22.108 1.00 72.25 102 THR A CA 1
ATOM 732 C C . THR A 1 102 ? 8.640 -10.524 -21.499 1.00 72.25 102 THR A C 1
ATOM 734 O O . THR A 1 102 ? 9.680 -11.097 -21.812 1.00 72.25 102 THR A O 1
ATOM 737 N N . GLY A 1 103 ? 8.634 -9.510 -20.629 1.00 75.81 103 GLY A N 1
ATOM 738 C CA . GLY A 1 103 ? 9.842 -8.889 -20.081 1.00 75.81 103 GLY A CA 1
ATOM 739 C C . GLY A 1 103 ? 10.608 -8.027 -21.090 1.00 75.81 103 GLY A C 1
ATOM 740 O O . GLY A 1 103 ? 11.732 -7.617 -20.804 1.00 75.81 103 GLY A O 1
ATOM 741 N N . GLN A 1 104 ? 10.032 -7.763 -22.268 1.00 82.44 104 GLN A N 1
ATOM 742 C CA . GLN A 1 104 ? 10.679 -7.029 -23.353 1.00 82.44 104 GLN A CA 1
ATOM 743 C C . GLN A 1 104 ? 10.696 -5.521 -23.076 1.00 82.44 104 GLN A C 1
ATOM 745 O O . GLN A 1 104 ? 9.661 -4.890 -22.861 1.00 82.44 104 GLN A O 1
ATOM 750 N N . CYS A 1 105 ? 11.883 -4.925 -23.118 1.00 83.50 105 CYS A N 1
ATOM 751 C CA . CYS A 1 105 ? 12.076 -3.485 -23.004 1.00 83.50 105 CYS A CA 1
ATOM 752 C C . CYS A 1 105 ? 11.719 -2.753 -24.307 1.00 83.50 105 CYS A C 1
ATOM 754 O O . CYS A 1 105 ? 11.847 -3.301 -25.405 1.00 83.50 105 CYS A O 1
ATOM 756 N N . SER A 1 106 ? 11.306 -1.489 -24.187 1.00 85.94 106 SER A N 1
ATOM 757 C CA . SER A 1 106 ? 10.991 -0.631 -25.337 1.00 85.94 106 SER A CA 1
ATOM 758 C C . SER A 1 106 ? 12.268 -0.077 -25.977 1.00 85.94 106 SER A C 1
ATOM 760 O O . SER A 1 106 ? 12.782 0.949 -25.535 1.00 85.94 106 SER A O 1
ATOM 762 N N . CYS A 1 107 ? 12.791 -0.746 -27.005 1.00 86.38 107 CYS A N 1
ATOM 763 C CA . CYS A 1 107 ? 14.079 -0.398 -27.613 1.00 86.38 107 CYS A CA 1
ATOM 764 C C . CYS A 1 107 ? 13.990 0.761 -28.609 1.00 86.38 107 CYS A C 1
ATOM 766 O O . CYS A 1 107 ? 12.999 0.918 -29.320 1.00 86.38 107 CYS A O 1
ATOM 768 N N . LYS A 1 108 ? 15.047 1.576 -28.663 1.00 84.88 108 LYS A N 1
ATOM 769 C CA . LYS A 1 108 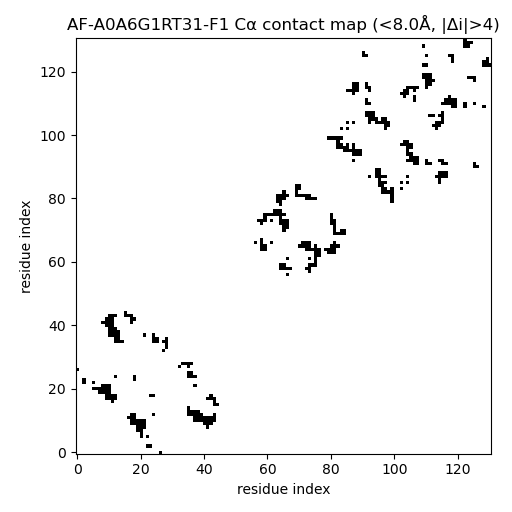? 15.219 2.626 -29.672 1.00 84.88 108 LYS A CA 1
ATOM 770 C C . LYS A 1 108 ? 15.545 2.016 -31.047 1.00 84.88 108 LYS A C 1
ATOM 772 O O . LYS A 1 108 ? 16.114 0.928 -31.097 1.00 84.88 108 LYS A O 1
ATOM 777 N N . PRO A 1 109 ? 15.249 2.717 -32.157 1.00 85.06 109 PRO A N 1
ATOM 778 C CA . PRO A 1 109 ? 15.541 2.234 -33.508 1.00 85.06 109 PRO A CA 1
ATOM 779 C C . PRO A 1 109 ? 17.015 1.850 -33.671 1.00 85.06 109 PRO A C 1
ATOM 781 O O . PRO A 1 109 ? 17.873 2.636 -33.289 1.00 85.06 109 PRO A O 1
ATOM 784 N N . GLY A 1 110 ? 17.313 0.673 -34.228 1.00 80.12 110 GLY A N 1
ATOM 785 C CA . GLY A 1 110 ? 18.687 0.169 -34.395 1.00 80.12 110 GLY A CA 1
ATOM 786 C C . GLY A 1 110 ? 19.266 -0.553 -33.167 1.00 80.12 110 GLY A C 1
ATOM 787 O O . GLY A 1 110 ? 20.395 -1.049 -33.216 1.00 80.12 110 GLY A O 1
ATOM 788 N N . VAL A 1 111 ? 18.497 -0.655 -32.077 1.00 86.00 111 VAL A N 1
ATOM 789 C CA . VAL A 1 111 ? 18.827 -1.405 -30.858 1.00 86.00 111 VAL A CA 1
ATOM 790 C C . VAL A 1 111 ? 17.763 -2.477 -30.614 1.00 86.00 111 VAL A C 1
ATOM 792 O O . VAL A 1 111 ? 16.571 -2.218 -30.714 1.00 86.00 111 VAL A O 1
ATOM 795 N N . GLY A 1 112 ? 18.186 -3.682 -30.244 1.00 83.06 112 GLY A N 1
ATOM 796 C CA . GLY A 1 112 ? 17.329 -4.829 -29.969 1.00 83.06 112 GLY A CA 1
ATOM 797 C C . GLY A 1 112 ? 17.816 -5.688 -28.797 1.00 83.06 112 GLY A C 1
ATOM 798 O O . GLY A 1 112 ? 18.771 -5.357 -28.090 1.00 83.06 112 GLY A O 1
ATOM 799 N N . GLY A 1 113 ? 17.133 -6.815 -28.590 1.00 82.38 113 GLY A N 1
ATOM 800 C CA . GLY A 1 113 ? 17.319 -7.707 -27.438 1.00 82.38 113 GLY A CA 1
ATOM 801 C C . GLY A 1 113 ? 16.305 -7.450 -26.321 1.00 82.38 113 GLY A C 1
ATOM 802 O O . GLY A 1 113 ? 15.682 -6.391 -26.273 1.00 82.38 113 GLY A O 1
ATOM 803 N N . LEU A 1 114 ? 16.148 -8.410 -25.401 1.00 82.06 114 LEU A N 1
ATOM 804 C CA . LEU A 1 114 ? 15.140 -8.355 -24.329 1.00 82.06 114 LEU A CA 1
ATOM 805 C C . LEU A 1 114 ? 15.289 -7.104 -23.448 1.00 82.06 114 LEU A C 1
ATOM 807 O O . LEU A 1 114 ? 14.303 -6.528 -22.999 1.00 82.06 114 LEU A O 1
ATOM 811 N N . LYS A 1 115 ? 16.535 -6.659 -23.248 1.00 84.81 115 LYS A N 1
ATOM 812 C CA . LYS A 1 115 ? 16.898 -5.505 -22.420 1.00 84.81 115 LYS A CA 1
ATOM 813 C C . LYS A 1 115 ? 17.349 -4.291 -23.236 1.00 84.81 115 LYS A C 1
ATOM 815 O O . LYS A 1 115 ? 17.811 -3.315 -22.648 1.00 84.81 115 LYS A O 1
ATOM 820 N N . CYS A 1 116 ? 17.217 -4.331 -24.563 1.00 87.31 116 CYS A N 1
ATOM 821 C CA . CYS A 1 116 ? 17.743 -3.309 -25.469 1.00 87.31 116 CYS A CA 1
ATOM 822 C C . CYS A 1 116 ? 19.240 -3.071 -25.260 1.00 87.31 116 CYS A C 1
ATOM 824 O O . CYS A 1 116 ? 19.662 -1.937 -25.054 1.00 87.31 116 CYS A O 1
ATOM 826 N N . ASP A 1 117 ? 20.022 -4.149 -25.228 1.00 85.62 117 ASP A N 1
ATOM 827 C CA . ASP A 1 117 ? 21.453 -4.187 -24.918 1.00 85.62 117 ASP A CA 1
ATOM 828 C C . ASP A 1 117 ? 22.329 -4.609 -26.112 1.00 85.62 117 ASP A C 1
ATOM 830 O O . ASP A 1 117 ? 23.555 -4.598 -26.000 1.00 85.62 117 ASP A O 1
ATOM 834 N N . ARG A 1 118 ? 21.730 -4.911 -27.275 1.00 85.75 118 ARG A N 1
ATOM 835 C CA . ARG A 1 118 ? 22.448 -5.277 -28.508 1.00 85.75 118 ARG A CA 1
ATOM 836 C C . ARG A 1 118 ? 22.008 -4.429 -29.703 1.00 85.75 118 ARG A C 1
ATOM 838 O O . ARG A 1 118 ? 20.859 -4.027 -29.770 1.00 85.75 118 ARG A O 1
ATOM 845 N N . CYS A 1 119 ? 22.898 -4.142 -30.652 1.00 82.50 119 CYS A N 1
ATOM 846 C CA . CYS A 1 119 ? 22.493 -3.520 -31.918 1.00 82.50 119 CYS A CA 1
ATOM 847 C C . CYS A 1 119 ? 21.741 -4.524 -32.803 1.00 82.50 119 CYS A C 1
ATOM 849 O O . CYS A 1 119 ? 22.015 -5.731 -32.763 1.00 82.50 119 CYS A O 1
ATOM 851 N N . GLU A 1 120 ? 20.819 -4.026 -33.622 1.00 81.50 120 GLU A N 1
ATOM 852 C CA . GLU A 1 120 ? 20.240 -4.826 -34.700 1.00 81.50 120 GLU A CA 1
ATOM 853 C C . GLU A 1 120 ? 21.260 -5.078 -35.829 1.00 81.50 120 GLU A C 1
ATOM 855 O O . GLU A 1 120 ? 22.220 -4.314 -35.984 1.00 81.50 120 GLU A O 1
ATOM 860 N N . PRO A 1 121 ? 21.096 -6.159 -36.618 1.00 78.00 121 PRO A N 1
ATOM 861 C CA . PRO A 1 121 ? 21.980 -6.446 -37.745 1.00 78.00 121 PRO A CA 1
ATOM 862 C C . PRO A 1 121 ? 22.028 -5.264 -38.723 1.00 78.00 121 PRO A C 1
ATOM 864 O O . PRO A 1 121 ? 20.993 -4.832 -39.219 1.00 78.00 121 PRO A O 1
ATOM 867 N N . GLY A 1 122 ? 23.229 -4.751 -39.005 1.00 72.12 122 GLY A N 1
ATOM 868 C CA . GLY A 1 122 ? 23.426 -3.575 -39.865 1.00 72.12 122 GLY A CA 1
ATOM 869 C C . GLY A 1 122 ? 23.662 -2.257 -39.118 1.00 72.12 122 GLY A C 1
ATOM 870 O O . GLY A 1 122 ? 23.947 -1.257 -39.763 1.00 72.12 122 GLY A O 1
ATOM 871 N N . PHE A 1 123 ? 23.598 -2.250 -37.782 1.00 71.00 123 PHE A N 1
ATOM 872 C CA . PHE A 1 123 ? 23.888 -1.076 -36.955 1.00 71.00 123 PHE A CA 1
ATOM 873 C C . PHE A 1 123 ? 25.141 -1.289 -36.097 1.00 71.00 123 PHE A C 1
ATOM 875 O O . PHE A 1 123 ? 25.299 -2.310 -35.425 1.00 71.00 123 PHE A O 1
ATOM 882 N N . TRP A 1 124 ? 26.027 -0.294 -36.065 1.00 63.34 124 TRP A N 1
ATOM 883 C CA . TRP A 1 124 ? 27.324 -0.366 -35.380 1.00 63.34 124 TRP A CA 1
ATOM 884 C C . TRP A 1 124 ? 27.637 0.954 -34.668 1.00 63.34 124 TRP A C 1
ATOM 886 O O . TRP A 1 124 ? 28.419 1.755 -35.160 1.00 63.34 124 TRP A O 1
ATOM 896 N N . ASN A 1 125 ? 26.982 1.199 -33.523 1.00 62.25 125 ASN A N 1
ATOM 897 C CA . ASN A 1 125 ? 27.416 2.050 -32.396 1.00 62.25 125 ASN A CA 1
ATOM 898 C C . ASN A 1 125 ? 26.238 2.302 -31.434 1.00 62.25 125 ASN A C 1
ATOM 900 O O . ASN A 1 125 ? 25.244 2.917 -31.804 1.00 62.25 125 ASN A O 1
ATOM 904 N N . PHE A 1 126 ? 26.360 1.895 -30.166 1.00 58.38 126 PHE A N 1
ATOM 905 C CA . PHE A 1 126 ? 25.251 1.948 -29.192 1.00 58.38 126 PHE A CA 1
ATOM 906 C C . PHE A 1 126 ? 24.905 3.357 -28.679 1.00 58.38 126 PHE A C 1
ATOM 908 O O . PHE A 1 126 ? 23.803 3.608 -28.200 1.00 58.38 126 PHE A O 1
ATOM 915 N N . ARG A 1 127 ? 25.883 4.271 -28.714 1.00 59.56 127 ARG A N 1
ATOM 916 C CA . ARG A 1 127 ? 25.797 5.628 -28.137 1.00 59.56 127 ARG A CA 1
ATOM 917 C C . ARG A 1 127 ? 25.569 6.733 -29.170 1.00 59.56 127 ARG A C 1
ATOM 919 O O . ARG A 1 127 ? 25.392 7.885 -28.791 1.00 59.56 127 ARG A O 1
ATOM 926 N N . GLY A 1 128 ? 25.559 6.386 -30.449 1.00 57.38 128 GLY A N 1
ATOM 927 C CA . GLY A 1 128 ? 25.360 7.302 -31.563 1.00 57.38 128 GLY A CA 1
ATOM 928 C C . GLY A 1 128 ? 25.040 6.454 -32.774 1.00 57.38 128 GLY A C 1
ATOM 929 O O . GLY A 1 128 ? 25.948 5.929 -33.408 1.00 57.38 128 GLY A O 1
ATOM 930 N N . ILE A 1 129 ? 23.750 6.233 -33.008 1.00 50.59 129 ILE A N 1
ATOM 931 C CA . ILE A 1 129 ? 23.271 5.375 -34.086 1.00 50.59 129 ILE A CA 1
ATOM 932 C C . ILE A 1 129 ? 23.515 6.136 -35.387 1.00 50.59 129 ILE A C 1
ATOM 934 O O . ILE A 1 129 ? 22.758 7.036 -35.739 1.00 50.59 129 ILE A O 1
ATOM 938 N N . VAL A 1 130 ? 24.634 5.824 -36.036 1.00 48.16 130 VAL A N 1
ATOM 939 C CA . VAL A 1 130 ? 24.945 6.256 -37.398 1.00 48.16 130 VAL A CA 1
ATOM 940 C C . VAL A 1 130 ? 24.518 5.103 -38.300 1.00 48.16 130 VAL A C 1
ATOM 942 O O . VAL A 1 130 ? 25.049 3.999 -38.163 1.00 48.16 130 VAL A O 1
ATOM 945 N N . THR A 1 131 ? 23.496 5.343 -39.118 1.00 49.16 131 THR A N 1
ATOM 946 C CA . THR A 1 131 ? 23.001 4.429 -40.162 1.00 49.16 131 THR A CA 1
ATOM 947 C C . THR A 1 131 ? 23.952 4.378 -41.341 1.00 49.16 131 THR A C 1
ATOM 949 O O . THR A 1 131 ? 24.414 5.477 -41.729 1.00 49.16 131 THR A O 1
#

Mean predicted aligned e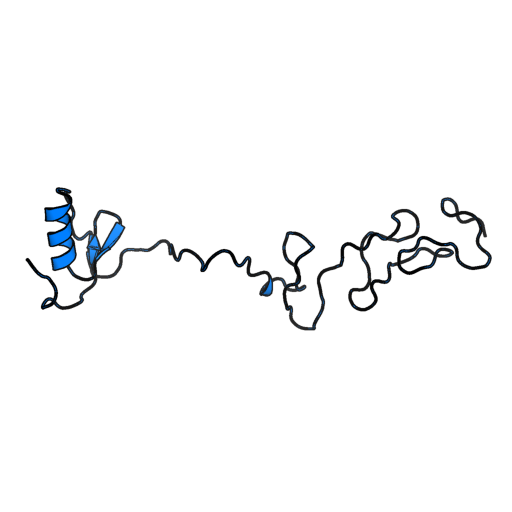rror: 18.77 Å

Secondary structure (DSSP, 8-state):
---TTS----EEETTSPEESSHHHHHHHHHHHT----EEEESS-------PPSTT---GGGSTTSB-TTSSSBP--TTS----------TTTEEEEEE-TTT--EEEPTTEETTTT-EEPTT---TTS---

InterPro domains:
  IPR002049 Laminin-type EGF domain [PF00053] (86-126)
  IPR002049 Laminin-type EGF domain [PS50027] (86-131)
  IPR002049 Laminin-type EGF domain [SM00180] (86-130)
  IPR002049 Laminin-type EGF domain [cd00055] (86-126)
  IPR002350 Kazal domain [PF07648] (2-44)
  IPR002350 Kazal domain [PS51465] (1-46)
  IPR002350 Kazal domain [SM00280] (2-44)
  IPR036058 Kazal domain superfamily [SSF100895] (3-44)
  IPR050653 Protease Inhibitors and Growth Factor Antagonists [PTHR10913] (8-129)

Radius of gyration: 30.61 Å; Cα contacts (8 Å, |Δi|>4): 243; chains: 1; bounding box: 53×22×83 Å

pLDDT: mean 73.49, std 16.56, range [42.44, 93.69]

Solvent-accessible surface area (backbone atoms only — not comparable to full-atom values): 7742 Å² total; per-residue (Å²): 140,80,54,86,88,53,72,82,52,36,22,6,32,68,84,64,44,63,29,62,17,66,57,53,42,53,49,47,20,62,76,70,73,44,99,60,49,79,71,41,86,36,69,38,89,64,77,75,76,63,71,68,73,82,89,63,84,71,23,60,74,33,87,61,0,36,29,99,79,57,75,51,73,16,86,18,85,87,74,46,50,35,55,53,90,39,76,22,29,75,78,24,16,81,39,53,56,32,42,68,89,78,58,39,26,48,44,39,92,60,29,28,62,58,32,8,76,40,62,33,96,93,43,80,46,85,90,58,82,59,126

Organism: NCBI:txid2861861

Sequence (131 aa):
FTCLAVPRNPVCGSDGVTYTNECELKKTRCEKRQDLYVTSQGACRALATTLPPLLVVHCSQTIYGCCPDNMTLALGVGAAGCPSTCQCNPYGSYGGACDPATGQCSCKPGVGGLKCDRCEPGFWNFRGIVT

Nearest PDB structures (foldseek):
  1tbr-assembly1_R  TM=8.890E-01  e=5.912E-04  Rhodnius prolixus
  6jza-assembly1_A-2  TM=9.794E-01  e=1.652E-03  Mus musculus
  6kbr-assembly1_C  TM=8.503E-01  e=1.023E-03  Homo sapiens
  2f3c-assembly1_I  TM=9.123E-01  e=3.278E-03  Triatoma infestans
  2erw-assembly1_A  TM=8.314E-01  e=1.345E-03  Triatoma infestans